Protein AF-A0ABD2YXS5-F1 (afdb_monomer)

Foldseek 3Di:
DDDDDDDPDDDPPPDPDPPPPVPPVVVVVVVVVVVVVVVVVVVVVVVVVVVVVVCVVCPPPPPPPPPVVVVVVVVVVVVVVVCCVVVVVVVVVVVVVVVVVVVVVVVVPPPPPD

Secondary structure (DSSP, 8-state):
-PPPPP---------------TTTHHHHHHHHHHHHHHHHHHHHHHHHHHHHHHHHHS-----TT--HHHHHHHHHHHHHHHHHHHHHHHHHHHHHHHHHHHHHHHHHHS----

Sequence (114 aa):
MPFPSRKMQKYPLVRSQRFSDEGNSTNIVDSNLNVLRQRIEEVRMKERLNTCYRQEKIGWNYKAGYDDTYRRRVVLVQTFELVALVGSRIGLVFLTGSIFILLYSLVINIPVHT

Solvent-accessible surface area (backbone atoms only — not comparable to full-atom values): 7016 Å² total; per-residue (Å²): 139,83,83,83,81,83,79,79,80,82,74,80,85,81,77,80,78,78,81,81,68,82,77,58,57,61,58,52,52,53,50,51,52,51,52,51,49,51,51,51,50,53,49,52,50,51,48,48,51,52,49,46,58,43,43,74,72,50,55,83,84,64,74,90,76,71,55,62,68,56,53,51,48,51,53,49,51,56,51,46,52,52,49,47,58,54,46,48,57,55,46,48,52,54,50,51,53,50,50,51,53,50,51,53,51,46,62,69,68,48,71,89,81,123

Nearest PDB structures (foldseek):
  8iyj-assembly1_R4  TM=5.162E-01  e=6.200E+00  Mus musculus

Organism: NCBI:txid153742

Structure (mmCIF, N/CA/C/O backbone):
data_AF-A0ABD2YXS5-F1
#
_entry.id   AF-A0ABD2YXS5-F1
#
loop_
_atom_site.group_PDB
_atom_site.id
_atom_site.type_symbol
_atom_site.label_atom_id
_atom_site.label_alt_id
_atom_site.label_comp_id
_atom_site.label_asym_id
_atom_site.label_entity_id
_atom_site.label_seq_id
_atom_site.pdbx_PDB_ins_code
_atom_site.Cartn_x
_atom_site.Cartn_y
_atom_site.Cartn_z
_atom_site.occupancy
_atom_site.B_iso_or_equiv
_atom_site.auth_seq_id
_atom_site.auth_comp_id
_atom_site.auth_asym_id
_atom_site.auth_atom_id
_atom_site.pdbx_PDB_model_num
ATOM 1 N N . MET A 1 1 ? -77.466 53.686 72.650 1.00 47.41 1 MET A N 1
ATOM 2 C CA . MET A 1 1 ? -77.188 52.375 72.023 1.00 47.41 1 MET A CA 1
ATOM 3 C C . MET A 1 1 ? -75.740 51.992 72.307 1.00 47.41 1 MET A C 1
ATOM 5 O O . MET A 1 1 ? -74.880 52.786 71.946 1.00 47.41 1 MET A O 1
ATOM 9 N N . PRO A 1 2 ? -75.444 50.856 72.964 1.00 52.97 2 PRO A N 1
ATOM 10 C CA . PRO A 1 2 ? -74.081 50.346 73.086 1.00 52.97 2 PRO A CA 1
ATOM 11 C C . PRO A 1 2 ? -73.812 49.199 72.093 1.00 52.97 2 PRO A C 1
ATOM 13 O O . PRO A 1 2 ? -74.660 48.336 71.876 1.00 52.97 2 PRO A O 1
ATOM 16 N N . PHE A 1 3 ? -72.621 49.203 71.489 1.00 54.06 3 PHE A N 1
ATOM 17 C CA . PHE A 1 3 ? -72.131 48.154 70.590 1.00 54.06 3 PHE A CA 1
ATOM 18 C C . PHE A 1 3 ? -71.674 46.917 71.386 1.00 54.06 3 PHE A C 1
ATOM 20 O O . PHE A 1 3 ? -71.020 47.081 72.419 1.00 54.06 3 PHE A O 1
ATOM 27 N N . PRO A 1 4 ? -71.961 45.681 70.934 1.00 53.38 4 PRO A N 1
ATOM 28 C CA . PRO A 1 4 ? -71.526 44.483 71.639 1.00 53.38 4 PRO A CA 1
ATOM 29 C C . PRO A 1 4 ? -70.031 44.201 71.414 1.00 53.38 4 PRO A C 1
ATOM 31 O O . PRO A 1 4 ? -69.494 44.334 70.313 1.00 53.38 4 PRO A O 1
ATOM 34 N N . SER A 1 5 ? -69.365 43.794 72.493 1.00 53.81 5 SER A N 1
ATOM 35 C CA . SER A 1 5 ? -67.941 43.478 72.586 1.00 53.81 5 SER A CA 1
ATOM 36 C C . SER A 1 5 ? -67.549 42.240 71.764 1.00 53.81 5 SER A C 1
ATOM 38 O O . SER A 1 5 ? -68.215 41.202 71.781 1.00 53.81 5 SER A O 1
ATOM 40 N N . ARG A 1 6 ? -66.421 42.338 71.045 1.00 50.97 6 ARG A N 1
ATOM 41 C CA . ARG A 1 6 ? -65.811 41.220 70.311 1.00 50.97 6 ARG A CA 1
ATOM 42 C C . ARG A 1 6 ? -65.286 40.185 71.305 1.00 50.97 6 ARG A C 1
ATOM 44 O O . ARG A 1 6 ? -64.385 40.471 72.090 1.00 50.97 6 ARG A O 1
ATOM 51 N N . LYS A 1 7 ? -65.826 38.968 71.247 1.00 51.91 7 LYS A N 1
ATOM 52 C CA . LYS A 1 7 ? -65.290 37.812 71.971 1.00 51.91 7 LYS A CA 1
ATOM 53 C C . LYS A 1 7 ? -63.883 37.516 71.437 1.00 51.91 7 LYS A C 1
ATOM 55 O O . LYS A 1 7 ? -63.736 37.125 70.283 1.00 51.91 7 LYS A O 1
ATOM 60 N N . MET A 1 8 ? -62.856 37.712 72.265 1.00 57.25 8 MET A N 1
ATOM 61 C CA . MET A 1 8 ? -61.509 37.196 72.007 1.00 57.25 8 MET A CA 1
ATOM 62 C C . MET A 1 8 ? -61.585 35.666 71.947 1.00 57.25 8 MET A C 1
ATOM 64 O O . MET A 1 8 ? -61.810 35.010 72.964 1.00 57.25 8 MET A O 1
ATOM 68 N N . GLN A 1 9 ? -61.420 35.093 70.755 1.00 54.91 9 GLN A N 1
ATOM 69 C CA . GLN A 1 9 ? -61.169 33.663 70.610 1.00 54.91 9 GLN A CA 1
ATOM 70 C C . GLN A 1 9 ? -59.819 33.345 71.261 1.00 54.91 9 GLN A C 1
ATOM 72 O O . GLN A 1 9 ? -58.770 33.798 70.809 1.00 54.91 9 GLN A O 1
ATOM 77 N N . LYS A 1 10 ? -59.854 32.574 72.352 1.00 60.47 10 LYS A N 1
ATOM 78 C CA . LYS A 1 10 ? -58.680 31.887 72.894 1.00 60.47 10 LYS A CA 1
ATOM 79 C C . LYS A 1 10 ? -58.318 30.766 71.923 1.00 60.47 10 LYS A C 1
ATOM 81 O O . LYS A 1 10 ? -58.981 29.733 71.911 1.00 60.47 10 LYS A O 1
ATOM 86 N N . TYR A 1 11 ? -57.294 30.969 71.106 1.00 57.25 11 TYR A N 1
ATOM 87 C CA . TYR A 1 11 ? -56.706 29.878 70.335 1.00 57.25 11 TYR A CA 1
ATOM 88 C C . TYR A 1 11 ? -55.908 28.973 71.286 1.00 57.25 11 TYR A C 1
ATOM 90 O O . TYR A 1 11 ? -55.207 29.493 72.162 1.00 57.25 11 TYR A O 1
ATOM 98 N N . PRO A 1 12 ? -55.983 27.641 71.152 1.00 57.50 12 PRO A N 1
ATOM 99 C CA . PRO A 1 12 ? -55.093 26.759 71.887 1.00 57.50 12 PRO A CA 1
ATOM 100 C C . PRO A 1 12 ? -53.668 26.956 71.358 1.00 57.50 12 PRO A C 1
ATOM 102 O O . PRO A 1 12 ? -53.418 26.846 70.158 1.00 57.50 12 PRO A O 1
ATOM 105 N N . LEU A 1 13 ? -52.725 27.262 72.252 1.00 59.59 13 LEU A N 1
ATOM 106 C CA . LEU A 1 13 ? -51.301 27.269 71.932 1.00 59.59 13 LEU A CA 1
ATOM 107 C C . LEU A 1 13 ? -50.880 25.820 71.650 1.00 59.59 13 LEU A C 1
ATOM 109 O O . LEU A 1 13 ? -50.577 25.062 72.570 1.00 59.59 13 LEU A O 1
ATOM 113 N N . VAL A 1 14 ? -50.893 25.418 70.380 1.00 55.22 14 VAL A N 1
ATOM 114 C CA . VAL A 1 14 ? -50.377 24.114 69.960 1.00 55.22 14 VAL A CA 1
ATOM 115 C C . VAL A 1 14 ? -48.855 24.162 70.076 1.00 55.22 14 VAL A C 1
ATOM 117 O O . VAL A 1 14 ? -48.148 24.624 69.183 1.00 55.22 14 VAL A O 1
ATOM 120 N N . ARG A 1 15 ? -48.342 23.711 71.222 1.00 55.25 15 ARG A N 1
ATOM 121 C CA . ARG A 1 15 ? -46.920 23.443 71.426 1.00 55.25 15 ARG A CA 1
ATOM 122 C C . ARG A 1 15 ? -46.578 22.176 70.650 1.00 55.25 15 ARG A C 1
ATOM 124 O O . ARG A 1 15 ? -46.862 21.076 71.110 1.00 55.25 15 ARG A O 1
ATOM 131 N N . SER A 1 16 ? -45.973 22.318 69.474 1.00 54.53 16 SER A N 1
ATOM 132 C CA . SER A 1 16 ? -45.373 21.178 68.784 1.00 54.53 16 SER A CA 1
ATOM 133 C C . SER A 1 16 ? -44.172 20.696 69.600 1.00 54.53 16 SER A C 1
ATOM 135 O O . SER A 1 16 ? -43.150 21.382 69.683 1.00 54.53 16 SER A O 1
ATOM 137 N N . GLN A 1 17 ? -44.302 19.539 70.238 1.00 54.62 17 GLN A N 1
ATOM 138 C CA . GLN A 1 17 ? -43.192 18.848 70.877 1.00 54.62 17 GLN A CA 1
ATOM 139 C C . GLN A 1 17 ? -42.440 18.116 69.761 1.00 54.62 17 GLN A C 1
ATOM 141 O O . GLN A 1 17 ? -42.919 17.109 69.246 1.00 54.62 17 GLN A O 1
ATOM 146 N N . ARG A 1 18 ? -41.305 18.664 69.311 1.00 55.94 18 ARG A N 1
ATOM 147 C CA . ARG A 1 18 ? -40.402 17.919 68.427 1.00 55.94 18 ARG A CA 1
ATOM 148 C C . ARG A 1 18 ? -39.805 16.781 69.246 1.00 55.94 18 ARG A C 1
ATOM 150 O O . ARG A 1 18 ? -39.138 17.020 70.249 1.00 55.94 18 ARG A O 1
ATOM 157 N N . PHE A 1 19 ? -40.115 15.558 68.841 1.00 50.97 19 PHE A N 1
ATOM 158 C CA . PHE A 1 19 ? -39.506 14.346 69.360 1.00 50.97 19 PHE A CA 1
ATOM 159 C C . PHE A 1 19 ? -38.084 14.280 68.785 1.00 50.97 19 PHE A C 1
ATOM 161 O O . PHE A 1 19 ? -37.892 13.821 67.662 1.00 50.97 19 PHE A O 1
ATOM 168 N N . SER A 1 20 ? -37.101 14.833 69.503 1.00 53.09 20 SER A N 1
ATOM 169 C CA . SER A 1 20 ? -35.686 14.587 69.200 1.00 53.09 20 SER A CA 1
ATOM 170 C C . SER A 1 20 ? -35.363 13.145 69.578 1.00 53.09 20 SER A C 1
ATOM 172 O O . SER A 1 20 ? -34.907 12.872 70.682 1.00 53.09 20 SER A O 1
ATOM 174 N N . ASP A 1 21 ? -35.603 12.230 68.643 1.00 52.47 21 ASP A N 1
ATOM 175 C CA . ASP A 1 21 ? -34.948 10.916 68.592 1.00 52.47 21 ASP A CA 1
ATOM 176 C C . ASP A 1 21 ? -33.843 10.948 67.521 1.00 52.47 21 ASP A C 1
ATOM 178 O O . ASP A 1 21 ? -33.765 10.165 66.573 1.00 52.47 21 ASP A O 1
ATOM 182 N N . GLU A 1 22 ? -33.017 11.985 67.646 1.00 54.56 22 GLU A N 1
ATOM 183 C CA . GLU A 1 22 ? -32.040 12.468 66.664 1.00 54.56 22 GLU A CA 1
ATOM 184 C C . GLU A 1 22 ? -30.667 11.792 66.826 1.00 54.56 22 GLU A C 1
ATOM 186 O O . GLU A 1 22 ? -29.662 12.276 66.315 1.00 54.56 22 GLU A O 1
ATOM 191 N N . GLY A 1 23 ? -30.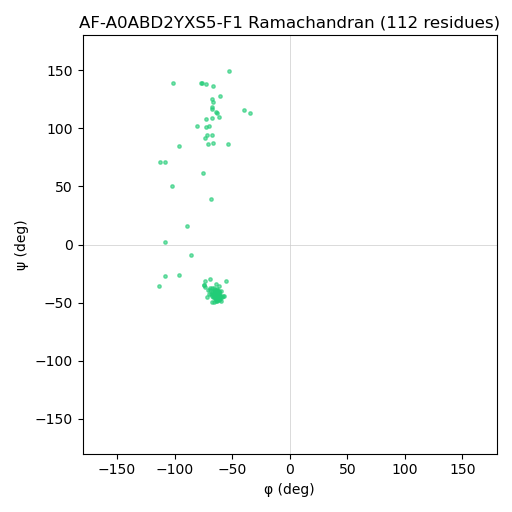611 10.677 67.564 1.00 54.66 23 GLY A N 1
ATOM 192 C CA . GLY A 1 23 ? -29.375 9.931 67.823 1.00 54.66 23 GLY A CA 1
ATOM 193 C C . GLY A 1 23 ? -29.270 8.586 67.100 1.00 54.66 23 GLY A C 1
ATOM 194 O O . GLY A 1 23 ? -28.161 8.127 66.828 1.00 54.66 23 GLY A O 1
ATOM 195 N N . ASN A 1 24 ? -30.399 7.942 66.779 1.00 56.97 24 ASN A N 1
ATOM 196 C CA . ASN A 1 24 ? -30.396 6.544 66.327 1.00 56.97 24 ASN A CA 1
ATOM 197 C C . ASN A 1 24 ? -30.833 6.358 64.863 1.00 56.97 24 ASN A C 1
ATOM 199 O O . ASN A 1 24 ? -30.285 5.523 64.146 1.00 56.97 24 ASN A O 1
ATOM 203 N N . SER A 1 25 ? -31.792 7.153 64.383 1.00 56.53 25 SER A N 1
ATOM 204 C CA . SER A 1 25 ? -32.352 7.002 63.030 1.00 56.53 25 SER A CA 1
ATOM 205 C C . SER A 1 25 ? -31.401 7.467 61.922 1.00 56.53 25 SER A C 1
ATOM 207 O O . SER A 1 25 ? -31.313 6.815 60.884 1.00 56.53 25 SER A O 1
ATOM 209 N N . THR A 1 26 ? -30.641 8.537 62.159 1.00 59.00 26 THR A N 1
ATOM 210 C CA . THR A 1 26 ? -29.607 9.048 61.244 1.00 59.00 26 THR A CA 1
ATOM 211 C C . THR A 1 26 ? -28.521 8.005 61.002 1.00 59.00 26 THR A C 1
ATOM 213 O O . THR A 1 26 ? -28.242 7.677 59.856 1.00 59.00 26 THR A O 1
ATOM 216 N N . ASN A 1 27 ? -28.024 7.366 62.065 1.00 64.94 27 ASN A N 1
ATOM 217 C CA . ASN A 1 27 ? -27.051 6.274 61.969 1.00 64.94 27 ASN A CA 1
ATOM 218 C C . ASN A 1 27 ? -27.567 5.072 61.157 1.00 64.94 27 ASN A C 1
ATOM 220 O O . ASN A 1 27 ? -26.816 4.4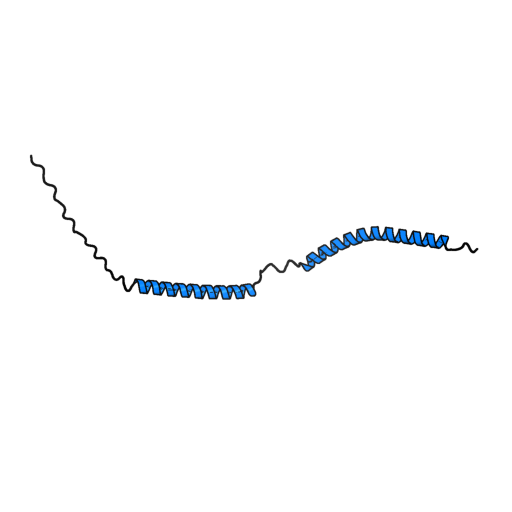89 60.375 1.00 64.94 27 ASN A O 1
ATOM 224 N N . ILE A 1 28 ? -28.844 4.699 61.305 1.00 71.56 28 ILE A N 1
ATOM 225 C CA . ILE A 1 28 ? -29.446 3.590 60.544 1.00 71.56 28 ILE A CA 1
ATOM 226 C C . ILE A 1 28 ? -29.610 3.964 59.065 1.00 71.56 28 ILE A C 1
ATOM 228 O O . ILE A 1 28 ? -29.311 3.155 58.186 1.00 71.56 28 ILE A O 1
ATOM 232 N N . VAL A 1 29 ? -30.063 5.185 58.773 1.00 72.56 29 VAL A N 1
ATOM 233 C CA . VAL A 1 29 ? -30.219 5.677 57.396 1.00 72.56 29 VAL A CA 1
ATOM 234 C C . VAL A 1 29 ? -28.860 5.784 56.705 1.00 72.56 29 VAL A C 1
ATOM 236 O O . VAL A 1 29 ? -28.710 5.277 55.595 1.00 72.56 29 VAL A O 1
ATOM 239 N N . ASP A 1 30 ? -27.857 6.348 57.375 1.00 77.94 30 ASP A N 1
ATOM 240 C CA . ASP A 1 30 ? -26.502 6.491 56.840 1.00 77.94 30 ASP A CA 1
ATOM 241 C C . ASP A 1 30 ? -25.826 5.132 56.630 1.00 77.94 30 ASP A C 1
ATOM 243 O O . ASP A 1 30 ? -25.177 4.905 55.605 1.00 77.94 30 ASP A O 1
ATOM 247 N N . SER A 1 31 ? -26.040 4.183 57.547 1.00 77.12 31 SER A N 1
ATOM 248 C CA . SER A 1 31 ? -25.586 2.799 57.389 1.00 77.12 31 SER A CA 1
ATOM 249 C C . SER A 1 31 ? -26.223 2.134 56.164 1.00 77.12 31 SER A C 1
ATOM 251 O O . SER A 1 31 ? -25.517 1.572 55.323 1.00 77.12 31 SER A O 1
ATOM 253 N N . ASN A 1 32 ? -27.540 2.272 55.994 1.00 82.75 32 ASN A N 1
ATOM 254 C CA . ASN A 1 32 ? -28.262 1.715 54.849 1.00 82.75 32 ASN A CA 1
ATOM 255 C C . ASN A 1 32 ? -27.819 2.342 53.519 1.00 82.75 32 ASN A C 1
ATOM 257 O O . ASN A 1 32 ? -27.658 1.631 52.524 1.00 82.75 32 ASN A O 1
ATOM 261 N N . LEU A 1 33 ? -27.580 3.655 53.491 1.00 85.81 33 LEU A N 1
ATOM 262 C CA . LEU A 1 33 ? -27.068 4.351 52.310 1.00 85.81 33 LEU A CA 1
ATOM 263 C C . LEU A 1 33 ? -25.641 3.913 51.964 1.00 85.81 33 LEU A C 1
ATOM 265 O O . LEU A 1 33 ? -25.323 3.750 50.785 1.00 85.81 33 LEU A O 1
ATOM 269 N N . ASN A 1 34 ? -24.795 3.668 52.967 1.00 86.06 34 ASN A N 1
ATOM 270 C CA . ASN A 1 34 ? -23.442 3.164 52.752 1.00 86.06 34 ASN A CA 1
ATOM 271 C C . ASN A 1 34 ? -23.454 1.745 52.161 1.00 86.06 34 ASN A C 1
ATOM 273 O O . ASN A 1 34 ? -22.767 1.476 51.177 1.00 86.06 34 ASN A O 1
ATOM 277 N N . VAL A 1 35 ? -24.303 0.858 52.688 1.00 88.06 35 VAL A N 1
ATOM 278 C CA . VAL A 1 35 ? -24.490 -0.496 52.140 1.00 88.06 35 VAL A CA 1
ATOM 279 C C . VAL A 1 35 ? -25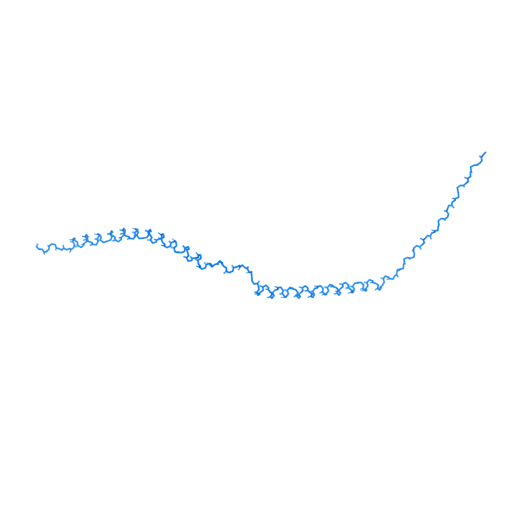.014 -0.437 50.705 1.00 88.06 35 VAL A C 1
ATOM 281 O O . VAL A 1 35 ? -24.513 -1.146 49.831 1.00 88.06 35 VAL A O 1
ATOM 284 N N . LEU A 1 36 ? -25.990 0.432 50.427 1.00 90.25 36 LEU A N 1
ATOM 285 C CA . LEU A 1 36 ? -26.521 0.613 49.077 1.00 90.25 36 LEU A CA 1
ATOM 286 C C . LEU A 1 36 ? -25.431 1.094 48.112 1.00 90.25 36 LEU A C 1
ATOM 288 O O . LEU A 1 36 ? -25.307 0.567 47.007 1.00 90.25 36 LEU A O 1
ATOM 292 N N . ARG A 1 37 ? -24.602 2.049 48.542 1.00 88.56 37 ARG A N 1
ATOM 293 C CA . ARG A 1 37 ? -23.474 2.555 47.758 1.00 88.56 37 ARG A CA 1
ATOM 294 C C . ARG A 1 37 ? -22.442 1.466 47.479 1.00 88.56 37 ARG A C 1
ATOM 296 O O . ARG A 1 37 ? -22.039 1.320 46.329 1.00 88.56 37 ARG A O 1
ATOM 303 N N . GLN A 1 38 ? -22.077 0.670 48.483 1.00 90.12 38 GLN A N 1
ATOM 304 C CA . GLN A 1 38 ? -21.171 -0.467 48.309 1.00 90.12 38 GLN A CA 1
ATOM 305 C C . GLN A 1 38 ? -21.724 -1.479 47.303 1.00 90.12 38 GLN A C 1
ATOM 307 O O . GLN A 1 38 ? -21.010 -1.891 46.396 1.00 90.12 38 GLN A O 1
ATOM 312 N N . ARG A 1 39 ? -23.015 -1.822 47.388 1.00 88.31 39 ARG A N 1
ATOM 313 C CA . ARG A 1 39 ? -23.662 -2.733 46.430 1.00 88.31 39 ARG A CA 1
ATOM 314 C C . ARG A 1 39 ? -23.682 -2.167 45.012 1.00 88.31 39 ARG A C 1
ATOM 316 O O . ARG A 1 39 ? -23.431 -2.904 44.063 1.00 88.31 39 ARG A O 1
ATOM 323 N N . ILE A 1 40 ? -23.949 -0.871 44.855 1.00 89.94 40 ILE A N 1
ATOM 324 C CA . ILE A 1 40 ? -23.894 -0.195 43.552 1.00 89.94 40 ILE A CA 1
ATOM 325 C C . ILE A 1 40 ? -22.468 -0.222 42.992 1.00 89.94 40 ILE A C 1
ATOM 327 O O . ILE A 1 40 ? -22.286 -0.481 41.805 1.00 89.94 40 ILE A O 1
ATOM 331 N N . GLU A 1 41 ? -21.453 0.018 43.822 1.00 89.94 41 GLU A N 1
ATOM 332 C CA . GLU A 1 41 ? -20.048 -0.034 43.410 1.00 89.94 41 G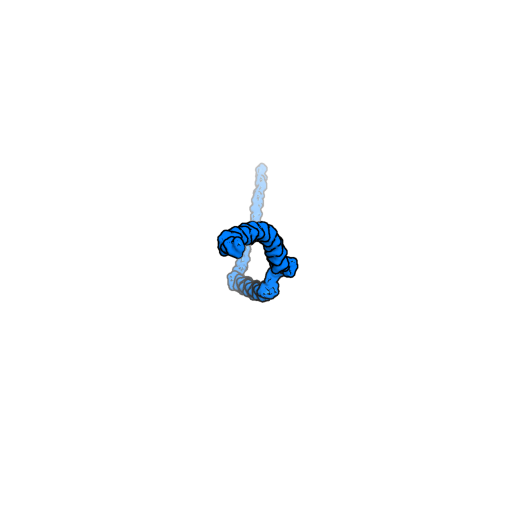LU A CA 1
ATOM 333 C C . GLU A 1 41 ? -19.609 -1.460 43.041 1.00 89.94 41 GLU A C 1
ATOM 335 O O . GLU A 1 41 ? -18.986 -1.644 41.994 1.00 89.94 41 GLU A O 1
ATOM 340 N N . GLU A 1 42 ? -20.009 -2.475 43.813 1.00 88.31 42 GLU A N 1
ATOM 341 C CA . GLU A 1 42 ? -19.787 -3.895 43.509 1.00 88.31 42 GLU A CA 1
ATOM 342 C C . GLU A 1 42 ? -20.435 -4.299 42.177 1.00 88.31 42 GLU A C 1
ATOM 344 O O . GLU A 1 42 ? -19.780 -4.903 41.322 1.00 88.31 42 GLU A O 1
ATOM 349 N N . VAL A 1 43 ? -21.705 -3.937 41.958 1.00 85.75 43 VAL A N 1
ATOM 350 C CA . VAL A 1 43 ? -22.418 -4.219 40.701 1.00 85.75 43 VAL A CA 1
ATOM 351 C C . VAL A 1 43 ? -21.766 -3.478 39.540 1.00 85.75 43 VAL A C 1
ATOM 353 O O . VAL A 1 43 ? -21.494 -4.093 38.514 1.00 85.75 43 VAL A O 1
ATOM 356 N N . ARG A 1 44 ? -21.415 -2.200 39.707 1.00 84.19 44 ARG A N 1
ATOM 357 C CA . ARG A 1 44 ? -20.742 -1.400 38.675 1.00 84.19 44 ARG A CA 1
ATOM 358 C C . ARG A 1 44 ? -19.362 -1.951 38.328 1.00 84.19 44 ARG A C 1
ATOM 360 O O . ARG A 1 44 ? -18.972 -1.925 37.162 1.00 84.19 44 ARG A O 1
ATOM 367 N N . MET A 1 45 ? -18.605 -2.440 39.309 1.00 81.00 45 MET A N 1
ATOM 368 C CA . MET A 1 45 ? -17.311 -3.082 39.080 1.00 81.00 45 MET A CA 1
ATOM 369 C C . MET A 1 45 ? -17.487 -4.415 38.352 1.00 81.00 45 MET A C 1
ATOM 371 O O . M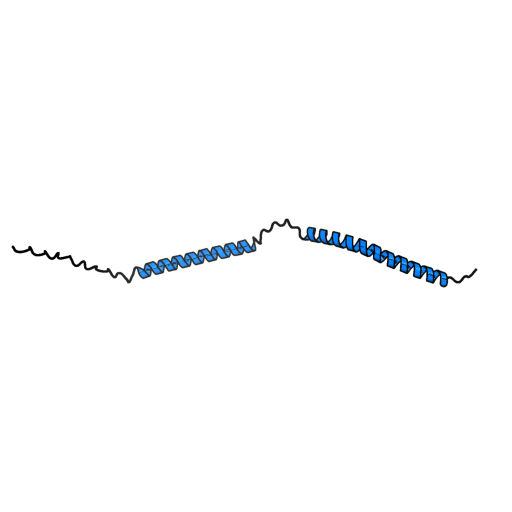ET A 1 45 ? -16.768 -4.678 37.392 1.00 81.00 45 MET A O 1
ATOM 375 N N . LYS A 1 46 ? -18.481 -5.219 38.743 1.00 80.75 46 LYS A N 1
ATOM 376 C CA . LYS A 1 46 ? -18.822 -6.483 38.080 1.00 80.75 46 LYS A CA 1
ATOM 377 C C . LYS A 1 46 ? -19.304 -6.267 36.646 1.00 80.75 46 LYS A C 1
ATOM 379 O O . LYS A 1 46 ? -18.894 -6.997 35.749 1.00 80.75 46 LYS A O 1
ATOM 384 N N . GLU A 1 47 ? -20.116 -5.243 36.404 1.00 76.75 47 GLU A N 1
ATOM 385 C CA . GLU A 1 47 ? -20.528 -4.822 35.065 1.00 76.75 47 GLU A CA 1
ATOM 386 C C . GLU A 1 47 ? -19.337 -4.338 34.252 1.00 76.75 47 GLU A C 1
ATOM 388 O O . GLU A 1 47 ? -19.170 -4.789 33.128 1.00 76.75 47 GLU A O 1
ATOM 393 N N . ARG A 1 48 ? -18.460 -3.490 34.800 1.00 73.50 48 ARG A N 1
ATOM 394 C CA . ARG A 1 48 ? -17.241 -3.046 34.105 1.00 73.50 48 ARG A CA 1
ATOM 395 C C . ARG A 1 48 ? -16.305 -4.198 33.777 1.00 73.50 48 ARG A C 1
ATOM 397 O O . ARG A 1 48 ? -15.779 -4.222 32.675 1.00 73.50 48 ARG A O 1
ATOM 404 N N . LEU A 1 49 ? -16.120 -5.155 34.683 1.00 69.12 49 LEU A N 1
ATOM 405 C CA . LEU A 1 49 ? -15.283 -6.330 34.448 1.00 69.12 49 LEU A CA 1
ATOM 406 C C . LEU A 1 49 ? -15.892 -7.222 33.358 1.00 69.12 49 LEU A C 1
ATOM 408 O O . LEU A 1 49 ? -15.200 -7.608 32.422 1.00 69.12 49 LEU A O 1
ATOM 412 N N . ASN A 1 50 ? -17.203 -7.472 33.427 1.00 64.81 50 ASN A N 1
ATOM 413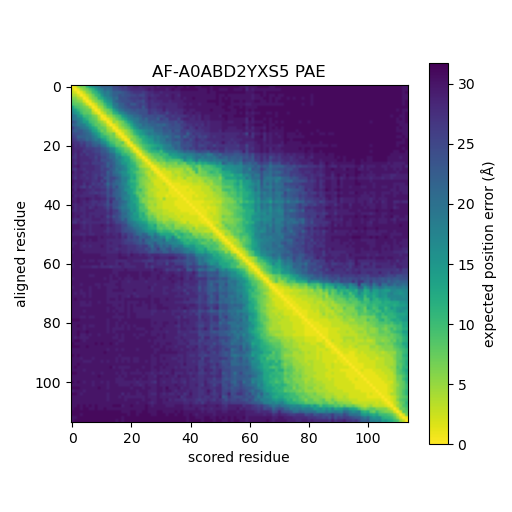 C CA . ASN A 1 50 ? -17.932 -8.208 32.396 1.00 64.81 50 ASN A CA 1
ATOM 414 C C . ASN A 1 50 ? -17.918 -7.475 31.055 1.00 64.81 50 ASN A C 1
ATOM 416 O O . ASN A 1 50 ? -17.781 -8.114 30.022 1.00 64.81 50 ASN A O 1
ATOM 420 N N . THR A 1 51 ? -18.042 -6.149 31.052 1.00 60.94 51 THR A N 1
ATOM 421 C CA . THR A 1 51 ? -18.045 -5.332 29.834 1.00 60.94 51 THR A CA 1
ATOM 422 C C . THR A 1 51 ? -16.645 -5.208 29.259 1.00 60.94 51 THR A C 1
ATOM 424 O O . THR A 1 51 ? -16.524 -5.239 28.050 1.00 60.94 51 THR A O 1
ATOM 427 N N . CYS A 1 52 ? -15.598 -5.151 30.085 1.00 59.69 52 CYS A N 1
ATOM 428 C CA . CYS A 1 52 ? -14.202 -5.176 29.655 1.00 59.69 52 CYS A CA 1
ATOM 429 C C . CYS A 1 52 ? -13.848 -6.542 29.063 1.00 59.69 52 CYS A C 1
ATOM 431 O O . CYS A 1 52 ? -13.415 -6.600 27.925 1.00 59.69 52 CYS A O 1
ATOM 433 N N . TYR A 1 53 ? -14.163 -7.647 29.747 1.00 57.56 53 TYR A N 1
ATOM 434 C CA . TYR A 1 53 ? -13.975 -9.002 29.212 1.00 57.56 53 TYR A CA 1
ATOM 435 C C . TYR A 1 53 ? -14.800 -9.241 27.939 1.00 57.56 53 TYR A C 1
ATOM 437 O O . TYR A 1 53 ? -14.368 -9.911 26.999 1.00 57.56 53 TYR A O 1
ATOM 445 N N . ARG A 1 54 ? -16.007 -8.662 27.884 1.00 55.59 54 ARG A N 1
ATOM 446 C CA . ARG A 1 54 ? -16.855 -8.699 26.696 1.00 55.59 54 ARG A CA 1
ATOM 447 C C . ARG A 1 54 ? -16.338 -7.761 25.613 1.00 55.59 54 ARG A C 1
ATOM 449 O O . ARG A 1 54 ? -16.427 -8.179 24.486 1.00 55.59 54 ARG A O 1
ATOM 456 N N . GLN A 1 55 ? -15.758 -6.593 25.886 1.00 55.38 55 GLN A N 1
ATOM 457 C CA . GLN A 1 55 ? -15.128 -5.697 24.895 1.00 55.38 55 GLN A CA 1
ATOM 458 C C . GLN A 1 55 ? -13.783 -6.231 24.396 1.00 55.38 55 GLN A C 1
ATOM 460 O O . GLN A 1 55 ? -13.436 -6.020 23.241 1.00 55.38 55 GLN A O 1
ATOM 465 N N . GLU A 1 56 ? -13.048 -6.956 25.235 1.00 55.16 56 GLU A N 1
ATOM 466 C CA . GLU A 1 56 ? -11.803 -7.633 24.876 1.00 55.16 56 GLU A CA 1
ATOM 467 C C . GLU A 1 56 ? -12.082 -8.812 23.927 1.00 55.16 56 GLU A C 1
ATOM 469 O O . GLU A 1 56 ? -11.282 -9.101 23.042 1.00 55.16 56 GLU A O 1
ATOM 474 N N . LYS A 1 57 ? -13.266 -9.443 24.036 1.00 54.56 57 LYS A N 1
ATOM 475 C CA . LYS A 1 57 ? -13.743 -10.501 23.120 1.00 54.56 57 LYS A CA 1
ATOM 476 C C . LYS A 1 57 ? -14.673 -10.027 21.993 1.00 54.56 57 LYS A C 1
ATOM 478 O O . LYS A 1 57 ? -14.740 -10.664 20.948 1.00 54.56 57 LYS A O 1
ATOM 483 N N . ILE A 1 58 ? -15.390 -8.928 22.186 1.00 58.38 58 ILE A N 1
ATOM 484 C CA . ILE A 1 58 ? -16.205 -8.196 21.208 1.00 58.38 58 ILE A CA 1
ATOM 485 C C . ILE A 1 58 ? -15.445 -6.907 20.926 1.00 58.38 58 ILE A C 1
ATOM 487 O O . ILE A 1 58 ? -15.827 -5.799 21.298 1.00 58.38 58 ILE A O 1
ATOM 491 N N . GLY A 1 59 ? -14.325 -7.088 20.226 1.00 60.75 59 GLY A N 1
ATOM 492 C CA . GLY A 1 59 ? -13.829 -6.042 19.353 1.00 60.75 59 GLY A CA 1
ATOM 493 C C . GLY A 1 59 ? -14.955 -5.624 18.408 1.00 60.75 59 GLY A C 1
ATOM 494 O O . GLY A 1 59 ? -15.853 -6.413 18.098 1.00 60.75 59 GLY A O 1
ATOM 495 N N . TRP A 1 60 ? -14.937 -4.357 18.009 1.00 58.16 60 TRP A N 1
ATOM 496 C CA . TRP A 1 60 ? -15.895 -3.757 17.093 1.00 58.16 60 TRP A CA 1
ATOM 497 C C . TRP A 1 60 ? -16.366 -4.741 16.012 1.00 58.16 60 TRP A C 1
ATOM 499 O O . TRP A 1 60 ? -15.589 -5.130 15.143 1.00 58.16 60 TRP A O 1
ATOM 509 N N . ASN A 1 61 ? -17.644 -5.128 16.048 1.00 58.34 61 ASN A N 1
ATOM 510 C CA . ASN A 1 61 ? -18.273 -5.917 14.990 1.00 58.34 61 ASN A CA 1
ATOM 511 C C . ASN A 1 61 ? -18.557 -5.007 13.784 1.00 58.34 61 ASN A C 1
ATOM 513 O O . ASN A 1 61 ? -19.702 -4.769 13.404 1.00 58.34 61 ASN A O 1
ATOM 517 N N . TYR A 1 62 ? -17.502 -4.433 13.207 1.00 57.16 62 TYR A N 1
ATOM 518 C CA . TYR A 1 62 ? -17.556 -4.021 11.818 1.00 57.16 62 TYR A CA 1
ATOM 519 C C . TYR A 1 62 ? -17.671 -5.318 11.031 1.00 57.16 62 TYR A C 1
ATOM 521 O O . TYR A 1 62 ? -16.829 -6.200 11.194 1.00 57.16 62 TYR A O 1
ATOM 529 N N . LYS A 1 63 ? -18.728 -5.462 10.220 1.00 54.34 63 LYS A N 1
ATOM 530 C CA . LYS A 1 63 ? -18.839 -6.563 9.256 1.00 54.34 63 LYS A CA 1
ATOM 531 C C . LYS A 1 63 ? -17.458 -6.776 8.637 1.00 54.34 63 LYS A C 1
ATOM 533 O O . LYS A 1 63 ? -16.979 -5.899 7.920 1.00 54.34 63 LYS A O 1
ATO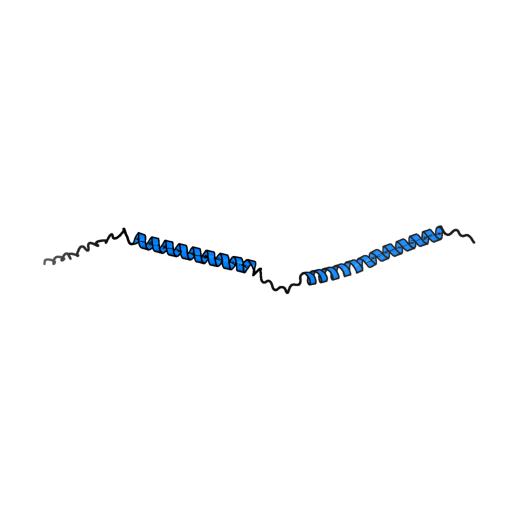M 538 N N . ALA A 1 64 ? -16.857 -7.940 8.867 1.00 56.12 64 ALA A N 1
ATOM 539 C CA . ALA A 1 64 ? -15.641 -8.398 8.197 1.00 56.12 64 ALA A CA 1
ATOM 540 C C . ALA A 1 64 ? -15.907 -8.698 6.702 1.00 56.12 64 ALA A C 1
ATOM 542 O O . ALA A 1 64 ? -15.460 -9.699 6.162 1.00 56.12 64 ALA A O 1
ATOM 543 N N . GLY A 1 65 ? -16.725 -7.868 6.048 1.00 54.53 65 GLY A N 1
ATOM 544 C CA . GLY A 1 65 ? -17.085 -7.934 4.637 1.00 54.53 65 GLY A CA 1
ATOM 545 C C . GLY A 1 65 ? -16.445 -6.819 3.817 1.00 54.53 65 GLY A C 1
ATOM 546 O O . GLY A 1 65 ? -16.697 -6.735 2.620 1.00 54.53 65 GLY A O 1
ATOM 547 N N . TYR A 1 66 ? -15.630 -5.961 4.435 1.00 58.56 66 TYR A N 1
ATOM 548 C CA . TYR A 1 66 ? -14.741 -5.083 3.690 1.00 58.56 66 TYR A CA 1
ATOM 549 C C . TYR A 1 66 ? -13.376 -5.755 3.626 1.00 58.56 66 TYR A C 1
ATOM 551 O O . TYR A 1 66 ? -12.524 -5.559 4.490 1.00 58.56 66 TYR A O 1
ATOM 559 N N . ASP A 1 67 ? -13.224 -6.631 2.636 1.00 66.88 67 ASP A N 1
ATOM 560 C CA . ASP A 1 67 ? -11.961 -7.290 2.336 1.00 66.88 67 ASP A CA 1
ATOM 561 C C . ASP A 1 67 ? -10.966 -6.225 1.844 1.00 66.88 67 ASP A C 1
ATOM 563 O O . ASP A 1 67 ? -10.867 -5.899 0.658 1.00 66.88 67 ASP A O 1
ATOM 567 N N . ASP A 1 68 ? -10.277 -5.603 2.801 1.00 68.00 68 ASP A N 1
ATOM 568 C CA . ASP A 1 68 ? -9.253 -4.584 2.570 1.00 68.00 68 ASP A CA 1
ATOM 569 C C . ASP A 1 68 ? -8.162 -5.110 1.624 1.00 68.00 68 ASP A C 1
ATOM 571 O O . ASP A 1 68 ? -7.639 -4.375 0.783 1.00 68.00 68 ASP A O 1
ATOM 575 N N . THR A 1 69 ? -7.896 -6.421 1.665 1.00 72.56 69 THR A N 1
ATOM 576 C CA . THR A 1 69 ? -6.944 -7.063 0.758 1.00 72.56 69 THR A CA 1
ATOM 577 C C . THR A 1 69 ? -7.456 -7.096 -0.680 1.00 72.56 69 THR A C 1
ATOM 579 O O . THR A 1 69 ? -6.683 -6.827 -1.603 1.00 72.56 69 THR A O 1
ATOM 582 N N . TYR A 1 70 ? -8.754 -7.339 -0.886 1.00 77.12 70 TYR A N 1
ATOM 583 C CA . TYR A 1 70 ? -9.388 -7.288 -2.202 1.00 77.12 70 TYR A CA 1
ATOM 584 C C . TYR A 1 70 ? -9.380 -5.869 -2.769 1.00 77.12 70 TYR A C 1
ATOM 586 O O . TYR A 1 70 ? -8.907 -5.658 -3.885 1.00 77.12 70 TYR A O 1
ATOM 594 N N . ARG A 1 71 ? -9.807 -4.867 -1.990 1.00 76.94 71 ARG A N 1
ATOM 595 C CA . ARG A 1 71 ? -9.760 -3.462 -2.427 1.00 76.94 71 ARG A CA 1
ATOM 596 C C . ARG A 1 71 ? -8.338 -3.036 -2.779 1.00 76.94 71 ARG A C 1
ATOM 598 O O . ARG A 1 71 ? -8.128 -2.401 -3.810 1.00 76.94 71 ARG A O 1
ATOM 605 N N . ARG A 1 72 ? -7.357 -3.396 -1.950 1.00 77.44 72 ARG A N 1
ATOM 606 C CA . ARG A 1 72 ? -5.950 -3.082 -2.205 1.00 77.44 72 ARG A CA 1
ATOM 607 C C . ARG A 1 72 ? -5.451 -3.749 -3.483 1.00 77.44 72 ARG A C 1
ATOM 609 O O . ARG A 1 72 ? -4.781 -3.088 -4.269 1.00 77.44 72 ARG A O 1
ATOM 616 N N . ARG A 1 73 ? -5.806 -5.015 -3.728 1.00 81.50 73 ARG A N 1
ATOM 617 C CA . ARG A 1 73 ? -5.483 -5.708 -4.986 1.00 81.50 73 ARG A CA 1
ATOM 618 C C . ARG A 1 73 ? -6.126 -5.027 -6.189 1.00 81.50 73 ARG A C 1
ATOM 620 O O . ARG A 1 73 ? -5.428 -4.798 -7.163 1.00 81.50 73 ARG A O 1
ATOM 627 N N . VAL A 1 74 ? -7.402 -4.653 -6.115 1.00 85.00 74 VAL A N 1
ATOM 628 C CA . VAL A 1 74 ? -8.104 -3.969 -7.216 1.00 85.00 74 VAL A CA 1
ATOM 629 C C . VAL A 1 74 ? -7.443 -2.630 -7.547 1.00 85.00 74 VAL A C 1
ATOM 631 O O . VAL A 1 74 ? -7.177 -2.351 -8.714 1.00 85.00 74 VAL A O 1
ATOM 634 N N . VAL A 1 75 ? -7.110 -1.830 -6.531 1.00 85.88 75 VAL A N 1
ATOM 635 C CA . VAL A 1 75 ? -6.406 -0.554 -6.731 1.00 85.88 75 VAL A CA 1
ATOM 636 C C . VAL A 1 75 ? -5.015 -0.783 -7.324 1.00 85.88 75 VAL A C 1
ATOM 638 O O . VAL A 1 75 ? -4.634 -0.077 -8.249 1.00 85.88 75 VAL A O 1
ATOM 641 N N . LEU A 1 76 ? -4.269 -1.782 -6.839 1.00 86.19 76 LEU A N 1
ATOM 642 C CA . LEU A 1 76 ? -2.948 -2.120 -7.376 1.00 86.19 76 LEU A CA 1
ATOM 643 C C . LEU A 1 76 ? -3.006 -2.614 -8.822 1.00 86.19 76 LEU A C 1
ATOM 645 O O . LEU A 1 76 ? -2.140 -2.255 -9.608 1.00 86.19 76 LEU A O 1
ATOM 649 N N . VAL A 1 77 ? -4.007 -3.416 -9.188 1.00 89.62 77 VAL A N 1
ATOM 650 C CA . VAL A 1 77 ? -4.183 -3.882 -10.570 1.00 89.62 77 VAL A CA 1
ATOM 651 C C . VAL A 1 77 ? -4.467 -2.697 -11.489 1.00 89.62 77 VAL A C 1
ATOM 653 O O . VAL A 1 77 ? -3.792 -2.550 -12.501 1.00 89.62 77 VAL A O 1
ATOM 656 N N . GLN A 1 78 ? -5.373 -1.794 -11.101 1.00 88.94 78 GLN A N 1
ATOM 657 C CA . GLN A 1 78 ? -5.675 -0.601 -11.898 1.00 88.94 78 GLN A CA 1
ATOM 658 C C . GLN A 1 78 ? -4.468 0.332 -12.052 1.00 88.94 78 GLN A C 1
ATOM 660 O O . GLN A 1 78 ? -4.207 0.838 -13.143 1.00 88.94 78 GLN A O 1
ATOM 665 N N . THR A 1 79 ? -3.703 0.569 -10.982 1.00 88.81 79 THR A N 1
ATOM 666 C CA . THR A 1 79 ? -2.504 1.411 -11.085 1.00 88.81 79 THR A CA 1
ATOM 667 C C . THR A 1 79 ? -1.415 0.732 -11.904 1.00 88.81 79 THR A C 1
ATOM 669 O O . THR A 1 79 ? -0.747 1.403 -12.689 1.00 88.81 79 THR A O 1
ATOM 672 N N . PHE A 1 80 ? -1.257 -0.588 -11.782 1.00 91.69 80 PHE A N 1
ATOM 673 C CA . PHE A 1 80 ? -0.283 -1.345 -12.558 1.00 91.69 80 PHE A CA 1
ATOM 674 C C . PHE A 1 80 ? -0.640 -1.387 -14.044 1.00 91.69 80 PHE A C 1
ATOM 676 O O . PHE A 1 80 ? 0.256 -1.252 -14.864 1.00 91.69 80 PHE A O 1
ATOM 683 N N . GLU A 1 81 ? -1.918 -1.494 -14.413 1.00 91.88 81 GLU A N 1
ATOM 684 C CA . GLU A 1 81 ? -2.357 -1.405 -15.812 1.00 91.88 81 GLU A CA 1
ATOM 685 C C . GLU A 1 81 ? -2.002 -0.051 -16.436 1.00 91.88 81 GLU A C 1
ATOM 687 O O . GLU A 1 81 ? -1.444 -0.002 -17.532 1.00 91.88 81 GLU A O 1
ATOM 692 N N . LEU A 1 82 ? -2.250 1.053 -15.725 1.00 91.12 82 LEU A N 1
ATOM 693 C CA . LEU A 1 82 ? -1.905 2.395 -16.203 1.00 91.12 82 LEU A CA 1
ATOM 694 C C . LEU A 1 82 ? -0.389 2.587 -16.313 1.00 91.12 82 LEU A C 1
ATOM 696 O O . LEU A 1 82 ? 0.105 3.085 -17.327 1.00 91.12 82 LEU A O 1
ATOM 700 N N . VAL A 1 83 ? 0.360 2.162 -15.293 1.00 92.25 8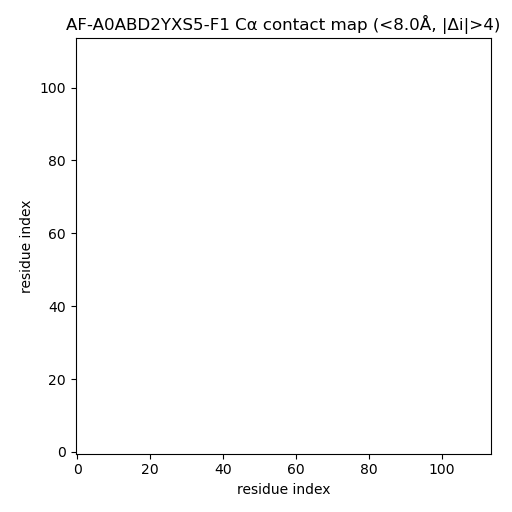3 VAL A N 1
ATOM 701 C CA . VAL A 1 83 ? 1.827 2.236 -15.283 1.00 92.25 83 VAL A CA 1
ATOM 702 C C . VAL A 1 83 ? 2.428 1.339 -16.362 1.00 92.25 83 VAL A C 1
ATOM 704 O O . VAL A 1 83 ? 3.360 1.762 -17.037 1.00 92.25 83 VAL A O 1
ATOM 707 N N . ALA A 1 84 ? 1.889 0.141 -16.584 1.00 91.25 84 ALA A N 1
ATOM 708 C CA . ALA A 1 84 ? 2.335 -0.764 -17.635 1.00 91.25 84 ALA A CA 1
ATOM 709 C C . ALA A 1 84 ? 2.017 -0.205 -19.026 1.00 91.25 84 ALA A C 1
ATOM 711 O O . ALA A 1 84 ? 2.863 -0.273 -19.913 1.00 91.25 84 ALA A O 1
ATOM 712 N N . LEU A 1 85 ? 0.845 0.402 -19.226 1.00 92.38 85 LEU A N 1
ATOM 713 C CA . LEU A 1 85 ? 0.458 0.989 -20.510 1.00 92.38 85 LEU A CA 1
ATOM 714 C C . LEU A 1 85 ? 1.316 2.210 -20.867 1.00 92.38 85 LEU A C 1
ATOM 716 O O . LEU A 1 85 ? 1.792 2.332 -21.997 1.00 92.38 85 LEU A O 1
ATOM 720 N N . VAL A 1 86 ? 1.556 3.102 -19.904 1.00 93.25 86 VAL A N 1
ATOM 721 C CA . VAL A 1 86 ? 2.416 4.281 -20.093 1.00 93.25 86 VAL A CA 1
ATOM 722 C C . VAL A 1 86 ? 3.888 3.868 -20.184 1.00 93.25 86 VAL A C 1
ATOM 724 O O . VAL A 1 86 ? 4.599 4.292 -21.095 1.00 93.25 86 VAL A O 1
ATOM 727 N N . GLY A 1 87 ? 4.332 2.987 -19.289 1.00 92.31 87 GLY A N 1
ATOM 728 C CA . GLY A 1 87 ? 5.691 2.456 -19.237 1.00 92.31 87 GLY A CA 1
ATOM 729 C C . GLY A 1 87 ? 6.058 1.638 -20.470 1.00 92.31 87 GLY A C 1
ATOM 730 O O . GLY A 1 87 ? 7.188 1.732 -20.932 1.00 92.31 87 GLY A O 1
ATOM 731 N N . SER A 1 88 ? 5.110 0.912 -21.067 1.00 90.56 88 SER A N 1
ATOM 732 C CA . SER A 1 88 ? 5.315 0.205 -22.334 1.00 90.56 88 SER A CA 1
ATOM 733 C C . SER A 1 88 ? 5.613 1.183 -23.466 1.00 90.56 88 SER A C 1
ATOM 735 O O . SER A 1 88 ? 6.589 0.997 -24.183 1.00 90.56 88 SER A O 1
ATOM 737 N N . ARG A 1 89 ? 4.846 2.272 -23.598 1.00 91.38 89 ARG A N 1
ATOM 738 C CA . ARG A 1 89 ? 5.095 3.284 -24.640 1.00 91.38 89 ARG A CA 1
ATOM 739 C C . ARG A 1 89 ? 6.448 3.960 -24.462 1.00 91.38 89 ARG A C 1
ATOM 741 O O . ARG A 1 89 ? 7.211 4.063 -25.416 1.00 91.38 89 ARG A O 1
ATOM 748 N N . ILE A 1 90 ? 6.745 4.393 -23.240 1.00 93.75 90 ILE A N 1
ATOM 749 C CA . ILE A 1 90 ? 8.012 5.051 -22.911 1.00 93.75 90 ILE A CA 1
ATOM 750 C C . ILE A 1 90 ? 9.180 4.078 -23.133 1.00 93.75 90 ILE A C 1
ATOM 752 O O . ILE A 1 90 ? 10.140 4.404 -23.827 1.00 93.75 90 ILE A O 1
ATOM 756 N N . GLY A 1 91 ? 9.069 2.856 -22.613 1.00 93.38 91 GLY A N 1
ATOM 757 C CA . GLY A 1 91 ? 10.064 1.800 -22.764 1.00 93.38 91 GLY A CA 1
ATOM 758 C C . GLY A 1 91 ? 10.297 1.401 -24.219 1.00 93.38 91 GLY A C 1
ATOM 759 O O . GLY A 1 91 ? 11.444 1.239 -24.614 1.00 93.38 91 GLY A O 1
ATOM 760 N N . LEU A 1 92 ? 9.250 1.314 -25.045 1.00 93.19 92 LEU A N 1
ATOM 761 C CA . LEU A 1 92 ? 9.377 1.027 -26.476 1.00 93.19 92 LEU A CA 1
ATOM 762 C C . LEU A 1 92 ? 10.165 2.113 -27.208 1.00 93.19 92 LEU A C 1
ATOM 764 O O . LEU A 1 92 ? 11.015 1.781 -28.028 1.00 93.19 92 LEU A O 1
ATOM 768 N N . VAL A 1 93 ? 9.941 3.394 -26.903 1.00 95.38 93 VAL A N 1
ATOM 769 C CA . VAL A 1 93 ? 10.721 4.496 -27.496 1.00 95.38 93 VAL A CA 1
ATOM 770 C C . VAL A 1 93 ? 12.197 4.390 -27.106 1.00 95.38 93 VAL A C 1
ATOM 772 O O . VAL A 1 93 ? 13.069 4.493 -27.967 1.00 95.38 93 VAL A O 1
ATOM 775 N N . PHE A 1 94 ? 12.495 4.119 -25.833 1.00 94.56 94 PHE A N 1
ATOM 776 C CA . PHE A 1 94 ? 13.878 3.937 -25.386 1.00 94.56 94 PHE A CA 1
ATOM 777 C C . PHE A 1 94 ? 14.546 2.703 -26.000 1.00 94.56 94 PHE A C 1
ATOM 779 O O . PHE A 1 94 ? 15.683 2.791 -26.460 1.00 94.56 94 PHE A O 1
ATOM 786 N N . LEU A 1 95 ? 13.848 1.566 -26.043 1.00 94.75 95 LEU A N 1
ATOM 787 C CA . LEU A 1 95 ? 14.364 0.327 -26.625 1.00 94.75 95 LEU A CA 1
ATOM 788 C C . LEU A 1 95 ? 14.620 0.485 -28.121 1.00 94.75 95 LEU A C 1
ATOM 790 O O . LEU A 1 95 ? 15.705 0.163 -28.590 1.00 94.75 95 LEU A O 1
ATOM 794 N N . THR A 1 96 ? 13.652 1.021 -28.864 1.00 95.00 96 THR A N 1
ATOM 795 C CA . THR A 1 96 ? 13.810 1.264 -30.303 1.00 95.00 96 THR A CA 1
ATOM 796 C C . THR A 1 96 ? 14.950 2.239 -30.570 1.00 95.00 96 THR A C 1
ATOM 798 O O . THR A 1 96 ? 15.833 1.918 -31.359 1.00 95.00 96 THR A O 1
ATOM 801 N N . GLY A 1 97 ? 15.009 3.370 -29.861 1.00 94.81 97 GLY A N 1
ATOM 802 C CA . GLY A 1 97 ? 16.113 4.326 -29.971 1.00 94.81 97 GLY A CA 1
ATOM 803 C C . GLY A 1 97 ? 17.478 3.697 -29.682 1.00 94.81 97 GLY A C 1
ATOM 804 O O . GLY A 1 97 ? 18.422 3.889 -30.446 1.00 94.81 97 GLY A O 1
ATOM 805 N N . SER A 1 98 ? 17.577 2.884 -28.628 1.00 95.19 98 SER A N 1
ATOM 806 C CA . SER A 1 98 ? 18.803 2.153 -28.293 1.00 95.19 98 SER A CA 1
ATOM 807 C C . SER A 1 98 ? 19.200 1.166 -29.395 1.00 95.19 98 SER A C 1
ATOM 809 O O . SER A 1 98 ? 20.359 1.156 -29.807 1.00 95.19 98 SER A O 1
ATOM 811 N N . ILE A 1 99 ? 18.245 0.402 -29.935 1.00 95.69 99 ILE A N 1
ATOM 812 C CA . ILE A 1 99 ? 18.480 -0.529 -31.046 1.00 95.69 99 ILE A CA 1
ATOM 813 C C . ILE A 1 99 ? 18.972 0.220 -32.289 1.00 95.69 99 ILE A C 1
ATOM 815 O O . ILE A 1 99 ? 19.927 -0.226 -32.916 1.00 95.69 99 ILE A O 1
ATOM 819 N N . PHE A 1 100 ? 18.390 1.372 -32.635 1.00 94.75 100 PHE A N 1
ATOM 820 C CA . PHE A 1 100 ? 18.844 2.167 -33.781 1.00 94.75 100 PHE A CA 1
ATOM 821 C C . PHE A 1 100 ? 20.275 2.681 -33.613 1.00 94.75 100 PHE A C 1
ATOM 823 O O . PHE A 1 100 ? 21.052 2.622 -34.563 1.00 94.75 100 PHE A O 1
ATOM 830 N N . ILE A 1 101 ? 20.646 3.138 -32.415 1.00 94.25 101 ILE A N 1
ATOM 831 C CA . ILE A 1 101 ? 22.020 3.576 -32.128 1.00 94.25 101 ILE A CA 1
ATOM 832 C C . ILE A 1 101 ? 22.992 2.394 -32.230 1.00 94.25 101 ILE A C 1
ATOM 834 O O . ILE A 1 101 ? 24.065 2.534 -32.817 1.00 94.25 101 ILE A O 1
ATOM 838 N N . LEU A 1 102 ? 22.611 1.222 -31.710 1.00 92.12 102 LEU A N 1
ATOM 839 C CA . LEU A 1 102 ? 23.409 -0.000 -31.824 1.00 92.12 102 LEU A CA 1
ATOM 840 C C . LEU A 1 102 ? 23.586 -0.427 -33.284 1.00 92.12 102 LEU A C 1
ATOM 842 O O . LEU A 1 102 ? 24.705 -0.714 -33.697 1.00 92.12 102 LEU A O 1
ATOM 846 N N . LEU A 1 103 ? 22.512 -0.422 -34.077 1.00 92.31 103 LEU A N 1
ATOM 847 C CA . LEU A 1 103 ? 22.564 -0.732 -35.505 1.00 92.31 103 LEU A CA 1
ATOM 848 C C . LEU A 1 103 ? 23.445 0.262 -36.259 1.00 92.31 103 LEU A C 1
ATOM 850 O O . LEU A 1 103 ? 24.284 -0.151 -37.048 1.00 92.31 103 LEU A O 1
ATOM 854 N N . TYR A 1 104 ? 23.298 1.558 -35.994 1.00 92.50 104 TYR A N 1
ATOM 855 C CA . TYR A 1 104 ? 24.120 2.593 -36.615 1.00 92.50 104 TYR A CA 1
ATOM 856 C C . TYR A 1 104 ? 25.604 2.418 -36.276 1.00 92.50 104 TYR A C 1
ATOM 858 O O . TYR A 1 104 ? 26.460 2.462 -37.157 1.00 92.50 104 TYR A O 1
ATOM 866 N N . SER A 1 105 ? 25.910 2.145 -35.006 1.00 89.94 105 SER A N 1
ATOM 867 C CA . SER A 1 105 ? 27.270 1.842 -34.563 1.00 89.94 105 SER A CA 1
ATOM 868 C C . SER A 1 105 ? 27.819 0.588 -35.242 1.00 89.94 105 SER A C 1
ATOM 870 O O . SER A 1 105 ? 28.970 0.580 -35.666 1.00 89.94 105 SER A O 1
ATOM 872 N N . LEU A 1 106 ? 27.001 -0.451 -35.394 1.00 88.88 106 LEU A N 1
ATOM 873 C CA . LEU A 1 106 ? 27.377 -1.687 -36.068 1.00 88.88 106 LEU A CA 1
ATOM 874 C C . LEU A 1 106 ? 27.614 -1.462 -37.567 1.00 88.88 106 LEU A C 1
ATOM 876 O O . LEU A 1 106 ? 28.604 -1.950 -38.084 1.00 88.88 106 LEU A O 1
ATOM 880 N N . VAL A 1 107 ? 26.790 -0.669 -38.253 1.00 89.00 107 VAL A N 1
ATOM 881 C CA . VAL A 1 107 ? 26.982 -0.332 -39.676 1.00 89.00 107 VAL A CA 1
ATOM 882 C C . VAL A 1 107 ? 28.283 0.438 -39.905 1.00 89.00 107 VAL A C 1
ATOM 884 O O . VAL A 1 107 ? 28.981 0.163 -40.873 1.00 89.00 107 VAL A O 1
ATOM 887 N N . ILE A 1 108 ? 28.634 1.369 -39.014 1.00 89.56 108 ILE A N 1
ATOM 888 C CA . ILE A 1 108 ? 29.901 2.112 -39.103 1.00 89.56 108 ILE A CA 1
ATOM 889 C C . ILE A 1 108 ? 31.101 1.219 -38.779 1.00 89.56 108 ILE A C 1
ATOM 891 O O . ILE A 1 108 ? 32.153 1.351 -39.398 1.00 89.56 108 ILE A O 1
ATOM 895 N N . ASN A 1 109 ? 30.958 0.338 -37.786 1.00 81.69 109 ASN A N 1
ATOM 896 C CA . ASN A 1 109 ? 32.037 -0.534 -37.329 1.00 81.69 109 ASN A CA 1
ATOM 897 C C . ASN A 1 109 ? 32.158 -1.836 -38.126 1.00 81.69 109 ASN A C 1
ATOM 899 O O . ASN A 1 109 ? 33.133 -2.553 -37.920 1.00 81.69 109 ASN A O 1
ATOM 903 N N . ILE A 1 110 ? 31.216 -2.162 -39.018 1.00 78.44 110 ILE A N 1
ATOM 904 C CA . ILE A 1 110 ? 31.448 -3.163 -40.055 1.00 78.44 110 ILE A CA 1
ATOM 905 C C . ILE A 1 110 ? 32.389 -2.497 -41.058 1.00 78.44 110 ILE A C 1
ATOM 907 O O . ILE A 1 110 ? 31.958 -1.603 -41.792 1.00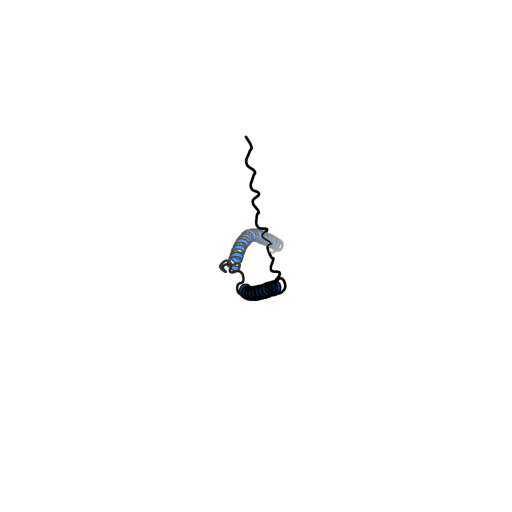 78.44 110 ILE A O 1
ATOM 911 N N . PRO A 1 111 ? 33.673 -2.895 -41.118 1.00 64.25 111 PRO A N 1
ATOM 912 C CA . PRO A 1 111 ? 34.499 -2.468 -42.221 1.00 64.25 111 PRO A CA 1
ATOM 913 C C . PRO A 1 111 ? 33.834 -3.014 -43.482 1.00 64.25 111 PRO A C 1
ATOM 915 O O . PRO A 1 111 ? 33.537 -4.208 -43.572 1.00 64.25 111 PRO A O 1
ATOM 918 N N . VAL A 1 112 ? 33.595 -2.130 -44.448 1.00 64.50 112 VAL A N 1
ATOM 919 C CA . VAL A 1 112 ? 33.496 -2.497 -45.860 1.00 64.50 112 VAL A CA 1
ATOM 920 C C . VAL A 1 112 ? 34.781 -3.260 -46.188 1.00 64.50 112 VAL A C 1
ATOM 922 O O . VAL A 1 112 ? 35.805 -2.688 -46.540 1.00 64.50 112 VAL A O 1
ATOM 925 N N . HIS A 1 113 ? 34.760 -4.563 -45.932 1.00 54.56 113 HIS A N 1
ATOM 926 C CA . HIS A 1 113 ? 35.759 -5.515 -46.364 1.00 54.56 113 HIS A CA 1
ATOM 927 C C . HIS A 1 113 ? 35.064 -6.417 -47.376 1.00 54.56 113 HIS A C 1
ATOM 929 O O . HIS A 1 113 ? 34.712 -7.567 -47.112 1.00 54.56 113 HIS A O 1
ATOM 935 N N . THR A 1 114 ? 34.786 -5.831 -48.535 1.00 47.94 114 THR A N 1
ATOM 936 C CA . THR A 1 114 ? 34.609 -6.531 -49.805 1.00 47.94 114 THR A CA 1
ATOM 937 C C . THR A 1 114 ? 35.190 -5.643 -50.887 1.00 47.94 114 THR A C 1
ATOM 939 O O . THR A 1 114 ? 34.877 -4.432 -50.861 1.00 47.94 114 THR A O 1
#

Mean predicted aligned error: 20.96 Å

Radius of gyration: 50.2 Å; Cα contacts (8 Å, |Δi|>4): 0; chains: 1; bounding box: 113×63×123 Å

pLDDT: mean 73.79, std 16.2, range [47.41, 95.69]